Protein AF-A0A7X7LBT4-F1 (afdb_monomer_lite)

Secondary structure (DSSP, 8-state):
-----------------PPPEEEEEEE--EEEEEEEEE-SSS-EEEEEEETTS-EEEEEE-TTS-EEEEEEESS--SEEEEETTEEEEEEEETTEEEEEEE-TTS-EEEEE-TTT---S-----B--B-EETTEEEEEE--SSSS---EEEEEE--

pLDDT: mean 81.54, std 18.18, range [38.56, 98.38]

Radius of gyration: 21.97 Å; chains: 1; bounding box: 51×51×80 Å

Structure (mmCIF, N/CA/C/O backbone):
data_AF-A0A7X7LBT4-F1
#
_entry.id   AF-A0A7X7LBT4-F1
#
loop_
_atom_site.group_PDB
_atom_site.id
_atom_site.type_symbol
_atom_site.label_atom_id
_atom_site.label_alt_id
_atom_site.label_comp_id
_atom_site.label_asym_id
_atom_site.label_entity_id
_atom_site.label_seq_id
_atom_site.pdbx_PDB_ins_code
_atom_site.Cartn_x
_atom_site.Cartn_y
_atom_site.Cartn_z
_atom_site.occupancy
_atom_site.B_iso_or_equiv
_atom_site.auth_seq_id
_atom_site.auth_comp_id
_atom_site.auth_asym_id
_atom_site.auth_atom_id
_atom_site.pdbx_PDB_model_num
ATOM 1 N N . MET A 1 1 ? -32.779 36.623 56.177 1.00 38.75 1 MET A N 1
ATOM 2 C CA . MET A 1 1 ? -32.320 36.828 54.786 1.00 38.75 1 MET A CA 1
ATOM 3 C C . MET A 1 1 ? -31.426 35.661 54.407 1.00 38.75 1 MET A C 1
ATOM 5 O O . MET A 1 1 ? -30.520 35.341 55.161 1.00 38.75 1 MET A O 1
ATOM 9 N N . LYS A 1 2 ? -31.782 34.973 53.318 1.00 39.88 2 LYS A N 1
ATOM 10 C CA . LYS A 1 2 ? -31.124 33.780 52.773 1.00 39.88 2 LYS A CA 1
ATOM 11 C C . LYS A 1 2 ? -29.904 34.205 51.948 1.00 39.88 2 LYS A C 1
ATOM 13 O O . LYS A 1 2 ? -30.085 34.947 50.989 1.00 39.88 2 LYS A O 1
ATOM 18 N N . THR A 1 3 ? -28.719 33.689 52.244 1.00 46.41 3 THR A N 1
ATOM 19 C CA . THR A 1 3 ? -27.626 33.599 51.265 1.00 46.41 3 THR A CA 1
ATOM 20 C C . THR A 1 3 ? -27.511 32.139 50.853 1.00 46.41 3 THR A C 1
ATOM 22 O O . THR A 1 3 ? -27.162 31.265 51.641 1.00 46.41 3 THR A O 1
ATOM 25 N N . LEU A 1 4 ? -27.976 31.880 49.632 1.00 44.41 4 LEU A N 1
ATOM 26 C CA . LEU A 1 4 ? -28.047 30.567 49.016 1.00 44.41 4 LEU A CA 1
ATOM 27 C C . LEU A 1 4 ? -26.642 30.006 48.756 1.00 44.41 4 LEU A C 1
ATOM 29 O O . LEU A 1 4 ? -25.822 30.648 48.108 1.00 44.41 4 LEU A O 1
ATOM 33 N N . ASN A 1 5 ? -26.445 28.757 49.176 1.00 48.88 5 ASN A N 1
ATOM 34 C CA . ASN A 1 5 ? -25.459 27.834 48.627 1.00 48.88 5 ASN A CA 1
ATOM 35 C C . ASN A 1 5 ? -25.789 27.537 47.148 1.00 48.88 5 ASN A C 1
ATOM 37 O O . ASN A 1 5 ? -26.678 26.738 46.860 1.00 48.88 5 ASN A O 1
ATOM 41 N N . LEU A 1 6 ? -25.070 28.166 46.221 1.00 42.50 6 LEU A N 1
ATOM 42 C CA . LEU A 1 6 ? -24.851 27.740 44.831 1.00 42.50 6 LEU A CA 1
ATOM 43 C C . LEU A 1 6 ? -23.360 28.028 44.575 1.00 42.50 6 LEU A C 1
ATOM 45 O O . LEU A 1 6 ? -22.915 29.135 44.841 1.00 42.50 6 LEU A O 1
ATOM 49 N N . PHE A 1 7 ? -22.496 27.108 44.163 1.00 38.56 7 PHE A N 1
ATOM 50 C CA . PHE A 1 7 ? -22.658 26.152 43.082 1.00 38.56 7 PHE A CA 1
ATOM 51 C C . PHE A 1 7 ? -22.091 24.786 43.467 1.00 38.56 7 PHE A C 1
ATOM 53 O O . PHE A 1 7 ? -20.910 24.627 43.772 1.00 38.56 7 PHE A O 1
ATOM 60 N N . ALA A 1 8 ? -22.974 23.794 43.408 1.00 38.62 8 ALA A N 1
ATOM 61 C CA . ALA A 1 8 ? -22.611 22.403 43.258 1.00 38.62 8 ALA A CA 1
ATOM 62 C C . ALA A 1 8 ? -21.720 22.228 42.021 1.00 38.62 8 ALA A C 1
ATOM 64 O O . ALA A 1 8 ? -21.976 22.838 40.986 1.00 38.62 8 ALA A O 1
ATOM 65 N N . ALA A 1 9 ? -20.705 21.376 42.176 1.00 40.25 9 ALA A N 1
ATOM 66 C CA . ALA A 1 9 ? -20.035 20.620 41.130 1.00 40.25 9 ALA A CA 1
ATOM 67 C C . ALA A 1 9 ? -19.918 21.346 39.780 1.00 40.25 9 ALA A C 1
ATOM 69 O O . ALA A 1 9 ? -20.752 21.178 38.889 1.00 40.25 9 ALA A O 1
ATOM 70 N N . ALA A 1 10 ? -18.796 22.042 39.582 1.00 39.56 10 ALA A N 1
ATOM 71 C CA . ALA A 1 10 ? -18.166 22.019 38.271 1.00 39.56 10 ALA A CA 1
ATOM 72 C C . ALA A 1 10 ? -17.890 20.542 37.965 1.00 39.56 10 ALA A C 1
ATOM 74 O O . ALA A 1 10 ? -16.888 19.966 38.388 1.00 39.56 10 ALA A O 1
ATOM 75 N N . LEU A 1 11 ? -18.888 19.906 37.353 1.00 39.91 11 LEU A N 1
ATOM 76 C CA . LEU A 1 11 ? -18.832 18.566 36.829 1.00 39.91 11 LEU A CA 1
ATOM 77 C C . LEU A 1 11 ? -17.589 18.557 35.947 1.00 39.91 11 LEU A C 1
ATOM 79 O O . LEU A 1 11 ? -17.532 19.262 34.939 1.00 39.91 11 LEU A O 1
ATOM 83 N N . LEU A 1 12 ? -16.575 17.819 36.389 1.00 41.94 12 LEU A N 1
ATOM 84 C CA . LEU A 1 12 ? -15.467 17.379 35.565 1.00 41.94 12 LEU A CA 1
ATOM 85 C C . LEU A 1 12 ? -16.070 16.640 34.369 1.00 41.94 12 LEU A C 1
ATOM 87 O O . LEU A 1 12 ? -16.135 15.416 34.344 1.00 41.94 12 LEU A O 1
ATOM 91 N N . VAL A 1 13 ? -16.480 17.377 33.341 1.00 49.22 13 VAL A N 1
ATOM 92 C CA . VAL A 1 13 ? -16.510 16.862 31.980 1.00 49.22 13 VAL A CA 1
ATOM 93 C C . VAL A 1 13 ? -15.060 16.908 31.512 1.00 49.22 13 VAL A C 1
ATOM 95 O O . VAL A 1 13 ? -14.683 17.620 30.587 1.00 49.22 13 VAL A O 1
ATOM 98 N N . ALA A 1 14 ? -14.215 16.128 32.191 1.00 44.75 14 ALA A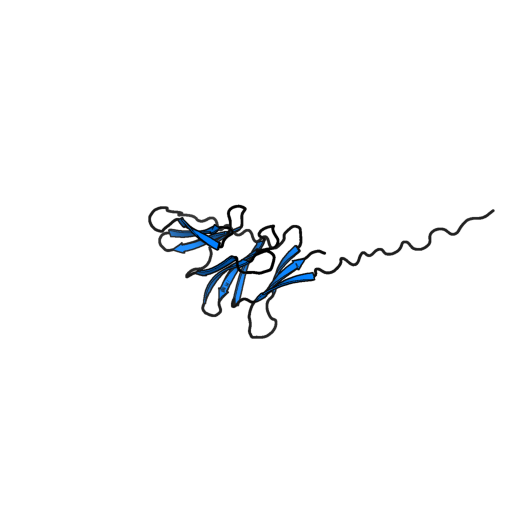 N 1
ATOM 99 C CA . ALA A 1 14 ? -13.115 15.480 31.519 1.00 44.75 14 ALA A CA 1
ATOM 100 C C . ALA A 1 14 ? -13.805 14.541 30.531 1.00 44.75 14 ALA A C 1
ATOM 102 O O . ALA A 1 14 ? -14.128 13.400 30.858 1.00 44.75 14 ALA A O 1
ATOM 103 N N . GLY A 1 15 ? -14.162 15.077 29.361 1.00 42.56 15 GLY A N 1
ATOM 104 C CA . GLY A 1 15 ? -14.584 14.264 28.241 1.00 42.56 15 GLY A CA 1
ATOM 105 C C . GLY A 1 15 ? -13.460 13.269 28.042 1.00 42.56 15 GLY A C 1
ATOM 106 O O . GLY A 1 15 ? -12.364 13.654 27.640 1.00 42.56 15 GLY A O 1
ATOM 107 N N . ALA A 1 16 ? -13.693 12.016 28.429 1.00 47.81 16 ALA A N 1
ATOM 108 C CA . ALA A 1 16 ? -12.811 10.933 28.068 1.00 47.81 16 ALA A CA 1
ATOM 109 C C . ALA A 1 16 ? -12.752 10.997 26.546 1.00 47.81 16 ALA A C 1
ATOM 111 O O . ALA A 1 16 ? -13.746 10.681 25.891 1.00 47.81 16 ALA A O 1
ATOM 112 N N . ALA A 1 17 ? -11.646 11.520 26.003 1.00 55.78 17 ALA A N 1
ATOM 113 C CA . ALA A 1 17 ? -11.386 11.509 24.577 1.00 55.78 17 ALA A CA 1
ATOM 114 C C . ALA A 1 17 ? -11.544 10.052 24.181 1.00 55.78 17 ALA A C 1
ATOM 116 O O . ALA A 1 17 ? -10.776 9.186 24.609 1.00 55.78 17 ALA A O 1
ATOM 117 N N . ALA A 1 18 ? -12.668 9.758 23.542 1.00 63.94 18 ALA A N 1
ATOM 118 C CA . ALA A 1 18 ? -13.108 8.397 23.431 1.00 63.94 18 ALA A CA 1
ATOM 119 C C . ALA A 1 18 ? -12.060 7.717 22.541 1.00 63.94 18 ALA A C 1
ATOM 121 O O . ALA A 1 18 ? -11.839 8.136 21.413 1.00 63.94 18 ALA A O 1
ATOM 122 N N . ALA A 1 19 ? -11.345 6.728 23.089 1.00 76.69 19 ALA A N 1
ATOM 123 C CA . ALA A 1 19 ? -10.176 6.160 22.419 1.00 76.69 19 ALA A CA 1
ATOM 124 C C . ALA A 1 19 ? -10.536 5.688 21.004 1.00 76.69 19 ALA A C 1
ATOM 126 O O . ALA A 1 19 ? -11.607 5.099 20.829 1.00 76.69 19 ALA A O 1
ATOM 127 N N . ALA A 1 20 ? -9.669 5.952 20.024 1.00 87.56 20 ALA A N 1
ATOM 128 C CA . ALA A 1 20 ? -9.902 5.565 18.639 1.00 87.56 20 ALA A CA 1
ATOM 129 C C . ALA A 1 20 ? -10.187 4.057 18.527 1.00 87.56 20 ALA A C 1
ATOM 131 O O . ALA A 1 20 ? -9.531 3.238 19.176 1.00 87.56 20 ALA A O 1
ATOM 132 N N . THR A 1 21 ? -11.174 3.686 17.716 1.00 93.19 21 THR A N 1
ATOM 133 C CA . THR A 1 21 ? -11.593 2.288 17.527 1.00 93.19 21 THR A CA 1
ATOM 134 C C . THR A 1 21 ? -11.063 1.738 16.220 1.00 93.19 21 THR A C 1
ATOM 136 O O . THR A 1 21 ? -11.033 2.450 15.222 1.00 93.19 21 THR A O 1
ATOM 139 N N . VAL A 1 22 ? -10.661 0.466 16.216 1.00 94.69 22 VAL A N 1
ATOM 140 C CA . VAL A 1 22 ? -10.307 -0.234 14.976 1.00 94.69 22 VAL A CA 1
ATOM 141 C C . VAL A 1 22 ? -11.562 -0.368 14.116 1.00 94.69 22 VAL A C 1
ATOM 143 O O . VAL A 1 22 ? -12.560 -0.916 14.576 1.00 94.69 22 VAL A O 1
ATOM 146 N N . GLU A 1 23 ? -11.499 0.133 12.886 1.00 95.31 23 GLU A N 1
ATOM 147 C CA . GLU A 1 23 ? -12.574 0.021 11.894 1.00 95.31 23 GLU A CA 1
ATOM 148 C C . GLU A 1 23 ? -12.369 -1.226 11.027 1.00 95.31 23 GLU A C 1
ATOM 150 O O . GLU A 1 23 ? -13.285 -2.021 10.844 1.00 95.31 23 GLU A O 1
ATOM 155 N N . TRP A 1 24 ? -11.137 -1.433 10.557 1.00 96.94 24 TRP A N 1
ATOM 156 C CA . TRP A 1 24 ? -10.727 -2.634 9.837 1.00 96.94 24 TRP A CA 1
ATOM 157 C C . TRP A 1 24 ? -9.217 -2.856 9.938 1.00 96.94 24 TRP A C 1
ATOM 159 O O . TRP A 1 24 ? -8.443 -1.968 10.314 1.00 96.94 24 TRP A O 1
ATOM 169 N N . SER A 1 25 ? -8.793 -4.068 9.590 1.00 96.12 25 SER A N 1
ATOM 170 C CA . SER A 1 25 ? -7.388 -4.460 9.526 1.00 96.12 25 SER A CA 1
ATOM 171 C C . SER A 1 25 ? -7.131 -5.364 8.329 1.00 96.12 25 SER A C 1
ATOM 173 O O . SER A 1 25 ? -7.925 -6.262 8.062 1.00 96.12 25 SER A O 1
ATOM 175 N N . PHE A 1 26 ? -5.993 -5.171 7.672 1.00 96.38 26 PHE A N 1
ATOM 176 C CA . PHE A 1 26 ? -5.551 -5.948 6.526 1.00 96.38 26 PHE A CA 1
ATOM 177 C C . PHE A 1 26 ? -4.191 -6.598 6.830 1.00 96.38 26 PHE A C 1
ATOM 179 O O . PHE A 1 26 ? -3.206 -5.878 7.047 1.00 96.38 26 PHE A O 1
ATOM 186 N N . PRO A 1 27 ? -4.107 -7.939 6.895 1.00 93.50 27 PRO A N 1
ATOM 187 C CA . PRO A 1 27 ? -2.838 -8.625 7.091 1.00 93.50 27 PRO A CA 1
ATOM 188 C C . PRO A 1 27 ? -1.971 -8.517 5.830 1.00 93.50 27 PRO A C 1
ATOM 190 O O . PRO A 1 27 ? -2.461 -8.661 4.713 1.00 93.50 27 PRO A O 1
ATOM 193 N N . THR A 1 28 ? -0.670 -8.296 6.004 1.00 92.00 28 THR A N 1
ATOM 194 C CA . THR A 1 28 ? 0.297 -8.249 4.897 1.00 92.00 28 THR A CA 1
ATOM 195 C C . THR A 1 28 ? 1.389 -9.300 5.080 1.00 92.00 28 THR A C 1
ATOM 197 O O . THR A 1 28 ? 1.583 -9.828 6.170 1.00 92.00 28 THR A O 1
ATOM 200 N N . ASP A 1 29 ? 2.137 -9.573 4.014 1.00 89.94 29 ASP A N 1
ATOM 201 C CA . ASP A 1 29 ? 3.375 -10.363 4.034 1.00 89.94 29 ASP A CA 1
ATOM 202 C C . ASP A 1 29 ? 4.632 -9.467 4.015 1.00 89.94 29 ASP A C 1
ATOM 204 O O . ASP A 1 29 ? 5.727 -9.913 3.660 1.00 89.94 29 ASP A O 1
ATOM 208 N N . LEU A 1 30 ? 4.473 -8.185 4.363 1.00 91.56 30 LEU A N 1
ATOM 209 C CA . LEU A 1 30 ? 5.565 -7.221 4.399 1.00 91.56 30 LEU A CA 1
ATOM 210 C C . LEU A 1 30 ? 6.422 -7.435 5.648 1.00 91.56 30 LEU A C 1
ATOM 212 O O . LEU A 1 30 ? 5.897 -7.512 6.762 1.00 91.56 30 LEU A O 1
ATOM 216 N N . SER A 1 31 ? 7.741 -7.448 5.460 1.00 89.69 31 SER A N 1
ATOM 217 C CA . SER A 1 31 ? 8.723 -7.388 6.547 1.00 89.69 31 SER A CA 1
ATOM 218 C C . SER A 1 31 ? 8.988 -5.948 6.999 1.00 89.69 31 SER A C 1
ATOM 220 O O . SER A 1 31 ? 9.293 -5.722 8.167 1.00 89.69 31 SER A O 1
ATOM 222 N N . ALA A 1 32 ? 8.824 -4.965 6.106 1.00 90.38 32 ALA A N 1
ATOM 223 C CA . ALA A 1 32 ? 8.796 -3.543 6.448 1.00 90.38 32 ALA A CA 1
ATOM 224 C C . ALA A 1 32 ? 7.830 -2.769 5.536 1.00 90.38 32 ALA A C 1
ATOM 226 O O . ALA A 1 32 ? 7.816 -2.969 4.321 1.00 90.38 32 ALA A O 1
ATOM 227 N N . GLY A 1 33 ? 7.035 -1.870 6.122 1.00 91.25 33 GLY A N 1
ATOM 228 C CA . GLY A 1 33 ? 6.219 -0.885 5.406 1.00 91.25 33 GLY A CA 1
ATOM 229 C C . GLY A 1 33 ? 6.895 0.483 5.455 1.00 91.25 33 GLY A C 1
ATOM 230 O O . GLY A 1 33 ? 7.338 0.897 6.525 1.00 91.25 33 GLY A O 1
ATOM 231 N N . TYR A 1 34 ? 6.991 1.175 4.318 1.00 89.94 34 TYR A N 1
ATOM 232 C CA . TYR A 1 34 ? 7.745 2.434 4.224 1.00 89.94 34 TYR A CA 1
ATOM 233 C C . TYR A 1 34 ? 6.845 3.660 4.099 1.00 89.94 34 TYR A C 1
ATOM 235 O O . TYR A 1 34 ? 7.068 4.661 4.776 1.00 89.94 34 TYR A O 1
ATOM 243 N N . TYR A 1 35 ? 5.813 3.586 3.260 1.00 91.00 35 TYR A N 1
ATOM 244 C CA . TYR A 1 35 ? 4.920 4.715 3.011 1.00 91.00 35 TYR A CA 1
ATOM 245 C C . TYR A 1 35 ? 3.478 4.273 3.058 1.00 91.00 35 TYR A C 1
ATOM 247 O O . TYR A 1 35 ? 3.138 3.193 2.585 1.00 91.00 35 TYR A O 1
ATOM 255 N N . LEU A 1 36 ? 2.648 5.150 3.610 1.00 93.19 36 LEU A N 1
ATOM 256 C CA . LEU A 1 36 ? 1.212 4.987 3.691 1.00 93.19 36 LEU A CA 1
ATOM 257 C C . LEU A 1 36 ? 0.562 6.338 3.409 1.00 93.19 36 LEU A C 1
ATOM 259 O O . LEU A 1 36 ? 0.952 7.364 3.976 1.00 93.19 36 LEU A O 1
ATOM 263 N N . LYS A 1 37 ? -0.444 6.330 2.540 1.00 94.44 37 LYS A N 1
ATOM 264 C CA . LYS A 1 37 ? -1.223 7.508 2.189 1.00 94.44 37 LYS A CA 1
ATOM 265 C C . LYS A 1 37 ? -2.715 7.189 2.175 1.00 94.44 37 LYS A C 1
ATOM 267 O O . LYS A 1 37 ? -3.148 6.267 1.490 1.00 94.44 37 LYS A O 1
ATOM 272 N N . ALA A 1 38 ? -3.487 7.952 2.933 1.00 94.50 38 ALA A N 1
ATOM 273 C CA . ALA A 1 38 ? -4.939 7.919 2.946 1.00 94.50 38 ALA A CA 1
ATOM 274 C C . ALA A 1 38 ? -5.501 8.356 1.586 1.00 94.50 38 ALA A C 1
ATOM 276 O O . ALA A 1 38 ? -4.959 9.247 0.931 1.00 94.50 38 ALA A O 1
ATOM 277 N N . ASP A 1 39 ? -6.616 7.754 1.178 1.00 93.31 39 ASP A N 1
ATOM 278 C CA . ASP A 1 39 ? -7.328 8.105 -0.059 1.00 93.31 39 ASP A CA 1
ATOM 279 C C . ASP A 1 39 ? -8.384 9.215 0.138 1.00 93.31 39 ASP A C 1
ATOM 281 O O . ASP A 1 39 ? -9.059 9.632 -0.808 1.00 93.31 39 ASP A O 1
ATOM 285 N N . GLY A 1 40 ? -8.558 9.674 1.385 1.00 91.75 40 GLY A N 1
ATOM 286 C CA . GLY A 1 40 ? -9.557 10.663 1.803 1.00 91.75 40 GLY A CA 1
ATOM 287 C C . GLY A 1 40 ? -11.002 10.143 1.875 1.00 91.75 40 GLY A C 1
ATOM 288 O O . GLY A 1 40 ? -11.910 10.898 2.230 1.00 91.75 40 GLY A O 1
ATOM 289 N N . LYS A 1 41 ? -11.239 8.870 1.549 1.00 92.06 41 LYS A N 1
ATOM 290 C CA . LYS A 1 41 ? -12.544 8.186 1.511 1.00 92.06 41 LYS A CA 1
ATOM 291 C C . LYS A 1 41 ? -12.641 7.018 2.500 1.00 92.06 41 LYS A C 1
ATOM 293 O O . LYS A 1 41 ? -13.703 6.397 2.583 1.00 92.06 41 LYS A O 1
ATOM 298 N N . GLY A 1 42 ? -11.588 6.780 3.280 1.00 92.75 42 GLY A N 1
ATOM 299 C CA . GLY A 1 42 ? -11.496 5.743 4.310 1.00 92.75 42 GLY A CA 1
ATOM 300 C C . GLY A 1 42 ? -10.609 4.560 3.919 1.00 92.75 42 GLY A C 1
ATOM 301 O O . GLY A 1 42 ? -10.421 3.667 4.742 1.00 92.75 42 GLY A O 1
ATOM 302 N N . GLY A 1 43 ? -10.068 4.551 2.699 1.00 95.81 43 GLY A N 1
ATOM 303 C CA . GLY A 1 43 ? -9.051 3.615 2.233 1.00 95.81 43 GLY A CA 1
ATOM 304 C C . GLY A 1 43 ? -7.641 4.201 2.306 1.00 95.81 43 GLY A C 1
ATOM 305 O O . GLY A 1 43 ? -7.432 5.367 2.664 1.00 95.81 43 GLY A O 1
ATOM 306 N N . CYS A 1 44 ? -6.644 3.396 1.955 1.00 96.69 44 CYS A N 1
ATOM 307 C CA . CYS A 1 44 ? -5.257 3.845 1.894 1.00 96.69 44 CYS A CA 1
ATOM 308 C C . CYS A 1 44 ? -4.451 3.067 0.858 1.00 96.69 44 CYS A C 1
ATOM 310 O O . CYS A 1 44 ? -4.725 1.901 0.585 1.00 96.69 44 CYS A O 1
ATOM 312 N N . ALA A 1 45 ? -3.425 3.708 0.310 1.00 97.19 45 ALA A N 1
ATOM 313 C CA . ALA A 1 45 ? -2.388 3.038 -0.452 1.00 97.19 45 ALA A CA 1
ATOM 314 C C . ALA A 1 45 ? -1.081 3.034 0.333 1.00 97.19 45 ALA A C 1
ATOM 316 O O . ALA A 1 45 ? -0.764 3.984 1.053 1.00 97.19 45 ALA A O 1
ATOM 317 N N . PHE A 1 46 ? -0.306 1.972 0.182 1.00 95.94 46 PHE A N 1
ATOM 318 C CA . PHE A 1 46 ? 0.982 1.829 0.829 1.00 95.94 46 PHE A CA 1
ATOM 319 C C . PHE A 1 46 ? 1.933 0.952 0.022 1.00 95.94 46 PHE A C 1
ATOM 321 O O . PHE A 1 46 ? 1.524 0.226 -0.882 1.00 95.94 46 PHE A O 1
ATOM 328 N N . TRP A 1 47 ? 3.216 1.002 0.369 1.00 95.56 47 TRP A N 1
ATOM 329 C CA . TRP A 1 47 ? 4.191 0.055 -0.154 1.00 95.56 47 TRP A CA 1
ATOM 330 C C . TRP A 1 47 ? 5.202 -0.370 0.905 1.00 95.56 47 TRP A C 1
ATOM 332 O O . TRP A 1 47 ? 5.429 0.313 1.913 1.00 95.56 47 TRP A O 1
ATOM 342 N N . GLY A 1 48 ? 5.804 -1.526 0.662 1.00 94.38 48 GLY A N 1
ATOM 343 C CA . GLY A 1 48 ? 6.788 -2.125 1.545 1.00 94.38 48 GLY A CA 1
ATOM 344 C C . GLY A 1 48 ? 7.682 -3.128 0.836 1.00 94.38 48 GLY A C 1
ATOM 345 O O . GLY A 1 48 ? 7.580 -3.340 -0.374 1.00 94.38 48 GLY A O 1
ATOM 346 N N . VAL A 1 49 ? 8.546 -3.754 1.623 1.00 93.88 49 VAL A N 1
ATOM 347 C CA . VAL A 1 49 ? 9.382 -4.879 1.209 1.00 93.88 49 VAL A CA 1
ATOM 348 C C . VAL A 1 49 ? 8.869 -6.157 1.864 1.00 93.88 49 VAL A C 1
ATOM 350 O O . VAL A 1 49 ? 8.467 -6.166 3.030 1.00 93.88 49 VAL A O 1
ATOM 353 N N . LYS A 1 50 ? 8.847 -7.233 1.089 1.00 91.62 50 LYS A N 1
ATOM 354 C CA . LYS A 1 50 ? 8.513 -8.586 1.528 1.00 91.62 50 LYS A CA 1
ATOM 355 C C . LYS A 1 50 ? 9.735 -9.260 2.139 1.00 91.62 50 LYS A C 1
ATOM 357 O O . LYS A 1 50 ? 10.874 -8.882 1.876 1.00 91.62 50 LYS A O 1
ATOM 362 N N . THR A 1 51 ? 9.520 -10.341 2.883 1.00 84.81 51 THR A N 1
ATOM 363 C CA . THR A 1 51 ? 10.614 -11.132 3.479 1.00 84.81 51 THR A CA 1
ATOM 364 C C . THR A 1 51 ? 11.621 -11.655 2.446 1.00 84.81 51 THR A C 1
ATOM 366 O O . THR A 1 51 ? 12.795 -11.808 2.762 1.00 84.81 51 THR A O 1
ATOM 369 N N . ASN A 1 52 ? 11.193 -11.891 1.201 1.00 87.81 52 ASN A N 1
ATOM 370 C CA . ASN A 1 52 ? 12.063 -12.335 0.106 1.00 87.81 52 ASN A CA 1
ATOM 371 C C . ASN A 1 52 ? 12.779 -11.185 -0.637 1.00 87.81 52 ASN A C 1
ATOM 373 O O . ASN A 1 52 ? 13.354 -11.420 -1.695 1.00 87.81 52 ASN A O 1
ATOM 377 N N . GLY A 1 53 ? 12.700 -9.948 -0.136 1.00 88.62 53 GLY A N 1
ATOM 378 C CA . GLY A 1 53 ? 13.339 -8.771 -0.731 1.00 88.62 53 GLY A CA 1
ATOM 379 C C . GLY A 1 53 ? 12.581 -8.132 -1.899 1.00 88.62 53 GLY A C 1
ATOM 380 O O . GLY A 1 53 ? 12.986 -7.068 -2.356 1.00 88.62 53 GLY A O 1
ATOM 381 N N . SER A 1 54 ? 11.479 -8.728 -2.370 1.00 93.06 54 SER A N 1
ATOM 382 C CA . SER A 1 54 ? 10.631 -8.089 -3.387 1.00 93.06 54 SER A CA 1
ATOM 383 C C . SER A 1 54 ? 9.824 -6.930 -2.800 1.00 93.06 54 SER A C 1
ATOM 385 O O . SER A 1 54 ? 9.506 -6.917 -1.610 1.00 93.06 54 SER A O 1
ATOM 387 N N . TYR A 1 55 ? 9.482 -5.953 -3.634 1.00 95.31 55 TYR A N 1
ATOM 388 C CA . TYR A 1 55 ? 8.717 -4.778 -3.225 1.00 95.31 55 TYR A CA 1
ATOM 389 C C . TYR A 1 55 ? 7.255 -4.962 -3.603 1.00 95.31 55 TYR A C 1
ATOM 391 O O . TYR A 1 55 ? 6.951 -5.576 -4.623 1.00 95.31 55 TYR A O 1
ATOM 399 N N . ARG A 1 56 ? 6.336 -4.439 -2.796 1.00 95.94 56 ARG A N 1
ATOM 400 C CA . ARG A 1 56 ? 4.896 -4.592 -3.024 1.00 95.94 56 ARG A CA 1
ATOM 401 C C . ARG A 1 56 ? 4.184 -3.269 -2.812 1.00 95.94 56 ARG A C 1
ATOM 403 O O . ARG A 1 56 ? 4.459 -2.581 -1.831 1.00 95.94 56 ARG A O 1
ATOM 410 N N . VAL A 1 57 ? 3.277 -2.938 -3.722 1.00 96.94 57 VAL A N 1
ATOM 411 C CA . VAL A 1 57 ? 2.398 -1.767 -3.679 1.00 96.94 57 VAL A CA 1
ATOM 412 C C . VAL A 1 57 ? 0.968 -2.257 -3.509 1.00 96.94 57 VAL A C 1
ATOM 414 O O . VAL A 1 57 ? 0.530 -3.118 -4.264 1.00 96.94 57 VAL A O 1
ATOM 417 N N . ILE A 1 58 ? 0.247 -1.716 -2.530 1.00 97.88 58 ILE A N 1
ATOM 418 C CA . ILE A 1 58 ? -1.127 -2.112 -2.212 1.00 97.88 58 ILE A CA 1
ATOM 419 C C . ILE A 1 58 ? -1.995 -0.861 -2.099 1.00 97.88 58 ILE A C 1
ATOM 421 O O . ILE A 1 58 ? -1.571 0.143 -1.528 1.00 97.88 58 ILE A O 1
ATOM 425 N N . TRP A 1 59 ? -3.222 -0.928 -2.605 1.00 98.12 59 TRP A N 1
ATOM 426 C CA . TRP A 1 59 ? -4.283 0.042 -2.364 1.00 98.12 59 TRP A CA 1
ATOM 427 C C . TRP A 1 59 ? -5.518 -0.688 -1.849 1.00 98.12 59 TRP A C 1
ATOM 429 O O . TRP A 1 59 ? -6.025 -1.602 -2.496 1.00 98.12 59 TRP A O 1
ATOM 439 N N . LEU A 1 60 ? -5.982 -0.274 -0.676 1.00 98.19 60 LEU A N 1
ATOM 440 C CA . LEU A 1 60 ? -7.181 -0.764 -0.020 1.00 98.19 60 LEU A CA 1
ATOM 441 C C . LEU A 1 60 ? -8.303 0.270 -0.086 1.00 98.19 60 LEU A C 1
ATOM 443 O O . LEU A 1 60 ? -8.061 1.477 0.022 1.00 98.19 60 LEU A O 1
ATOM 447 N N . ASP A 1 61 ? -9.530 -0.217 -0.210 1.00 97.19 61 ASP A N 1
ATOM 448 C CA . ASP A 1 61 ? -10.742 0.583 -0.141 1.00 97.19 61 ASP A CA 1
ATOM 449 C C . ASP A 1 61 ? -11.127 0.925 1.313 1.00 97.19 61 ASP A C 1
ATOM 451 O O . ASP A 1 61 ? -10.435 0.603 2.281 1.00 97.19 61 ASP A O 1
ATOM 455 N N . ARG A 1 62 ? -12.282 1.575 1.481 1.00 96.12 62 ARG A N 1
ATOM 456 C CA . ARG A 1 62 ? -12.801 1.988 2.794 1.00 96.12 62 ARG A CA 1
ATOM 457 C C . ARG A 1 62 ? -13.155 0.848 3.752 1.00 96.12 62 ARG A C 1
ATOM 459 O O . ARG A 1 62 ? -13.409 1.123 4.920 1.00 96.12 62 ARG A O 1
ATOM 466 N N . LYS A 1 63 ? -13.243 -0.388 3.270 1.00 97.12 63 LYS A N 1
ATOM 467 C CA . LYS A 1 63 ? -13.508 -1.589 4.067 1.00 97.12 63 LYS A CA 1
ATOM 468 C C . LYS A 1 63 ? -12.235 -2.399 4.328 1.00 97.12 63 LYS A C 1
ATOM 470 O O . LYS A 1 63 ? -12.307 -3.423 5.003 1.00 97.12 63 LYS A O 1
ATOM 475 N N . GLY A 1 64 ? -11.092 -1.966 3.795 1.00 97.06 64 GLY A N 1
ATOM 476 C CA . GLY A 1 64 ? -9.862 -2.751 3.795 1.00 97.06 64 GLY A CA 1
ATOM 477 C C . GLY A 1 64 ? -9.832 -3.833 2.708 1.00 97.06 64 GLY A C 1
ATOM 478 O O . GLY A 1 64 ? -9.002 -4.737 2.794 1.00 97.06 64 GLY A O 1
ATOM 479 N N . GLU A 1 65 ? -10.721 -3.773 1.710 1.00 97.88 65 GLU A N 1
ATOM 480 C CA . GLU A 1 65 ? -10.715 -4.669 0.548 1.00 97.88 65 GLU A CA 1
ATOM 481 C C . GLU A 1 65 ? -9.683 -4.183 -0.480 1.00 97.88 65 GLU A C 1
ATOM 483 O O . GLU A 1 65 ? -9.469 -2.984 -0.653 1.00 97.88 65 GLU A O 1
ATOM 488 N N . VAL A 1 66 ? -9.020 -5.112 -1.169 1.00 98.25 66 VAL A N 1
ATOM 489 C CA . VAL A 1 66 ? -7.960 -4.785 -2.133 1.00 98.25 66 VAL A CA 1
ATOM 490 C C . VAL A 1 66 ? -8.558 -4.184 -3.405 1.00 98.25 66 VAL A C 1
ATOM 492 O O . VAL A 1 66 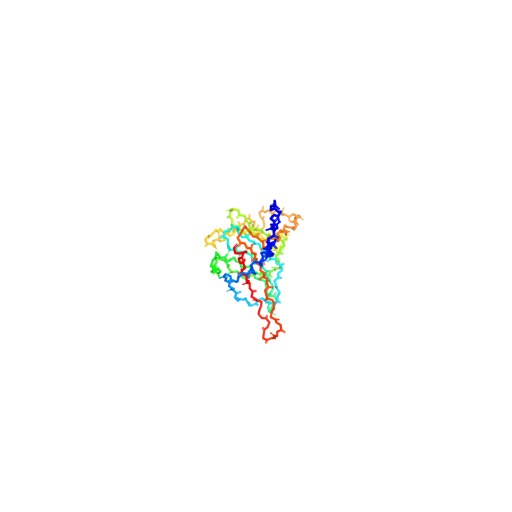? -9.349 -4.829 -4.086 1.00 98.25 66 VAL A O 1
ATOM 495 N N . ILE A 1 67 ? -8.128 -2.969 -3.745 1.00 98.12 67 ILE A N 1
ATOM 496 C CA . ILE A 1 67 ? -8.337 -2.340 -5.058 1.00 98.12 67 ILE A CA 1
ATOM 497 C C . ILE A 1 67 ? -7.177 -2.697 -5.987 1.00 98.12 67 ILE A C 1
ATOM 499 O O . ILE A 1 67 ? -7.378 -2.999 -7.158 1.00 98.12 67 ILE A O 1
ATOM 503 N N . TYR A 1 68 ? -5.954 -2.638 -5.460 1.00 98.38 68 TYR A N 1
ATOM 504 C CA . TYR A 1 68 ? -4.734 -2.878 -6.216 1.00 98.38 68 TYR A CA 1
ATOM 505 C C . TYR A 1 68 ? -3.689 -3.555 -5.342 1.00 98.38 68 TYR A C 1
ATOM 507 O O . TYR A 1 68 ? -3.540 -3.208 -4.171 1.00 98.38 68 TYR A O 1
ATOM 515 N N . ASP A 1 69 ? -2.963 -4.505 -5.914 1.00 97.56 69 ASP A N 1
ATOM 516 C CA . ASP A 1 69 ? -1.936 -5.264 -5.220 1.00 97.56 69 ASP A CA 1
ATOM 517 C C . ASP A 1 69 ? -0.941 -5.810 -6.233 1.00 97.56 69 ASP A C 1
ATOM 519 O O . ASP A 1 69 ? -1.274 -6.688 -7.029 1.00 97.56 69 ASP A O 1
ATOM 523 N N . GLN A 1 70 ? 0.272 -5.268 -6.210 1.00 96.75 70 GLN A N 1
ATOM 524 C CA . GLN A 1 70 ? 1.284 -5.629 -7.181 1.00 96.75 70 GLN A CA 1
ATOM 525 C C . GLN A 1 70 ? 2.657 -5.781 -6.551 1.00 96.75 70 GLN A C 1
ATOM 527 O O . GLN A 1 70 ? 3.094 -4.956 -5.745 1.00 96.75 70 GLN A O 1
ATOM 532 N N . THR A 1 71 ? 3.364 -6.832 -6.967 1.00 95.62 71 THR A N 1
ATOM 533 C CA . THR A 1 71 ? 4.787 -7.008 -6.664 1.00 95.62 71 THR A CA 1
ATOM 534 C C . THR A 1 71 ? 5.615 -6.367 -7.770 1.00 95.62 71 THR A C 1
ATOM 536 O O . THR A 1 71 ? 5.393 -6.627 -8.949 1.00 95.62 71 THR A O 1
ATOM 539 N N . VAL A 1 72 ? 6.582 -5.536 -7.394 1.00 91.94 72 VAL A N 1
ATOM 540 C CA . VAL A 1 72 ? 7.429 -4.780 -8.319 1.00 91.94 72 VAL A CA 1
ATOM 541 C C . VAL A 1 72 ? 8.908 -5.119 -8.102 1.00 91.94 72 VAL A C 1
ATOM 543 O O . VAL A 1 72 ? 9.317 -5.459 -6.986 1.00 91.94 72 VAL A O 1
ATOM 546 N N . PRO A 1 73 ? 9.734 -5.054 -9.162 1.00 87.69 73 PRO A N 1
ATOM 547 C CA . PRO A 1 73 ? 11.104 -5.565 -9.121 1.00 87.69 73 PRO A CA 1
ATOM 548 C C . PRO A 1 73 ? 12.096 -4.635 -8.411 1.00 87.69 73 PRO A C 1
ATOM 550 O O . PRO A 1 73 ? 13.235 -5.033 -8.183 1.00 87.69 73 PRO A O 1
ATOM 553 N N . GLN A 1 74 ? 11.706 -3.395 -8.109 1.00 90.69 74 GLN A N 1
ATOM 554 C CA . GLN A 1 74 ? 12.593 -2.342 -7.610 1.00 90.69 74 GLN A CA 1
ATOM 555 C C . GLN A 1 74 ? 11.897 -1.493 -6.531 1.00 90.69 74 GLN A C 1
ATOM 557 O O . GLN A 1 74 ? 10.663 -1.448 -6.505 1.00 90.69 74 GLN A O 1
ATOM 562 N N . PRO A 1 75 ? 12.654 -0.804 -5.653 1.00 90.25 75 PRO A N 1
ATOM 563 C CA . PRO A 1 75 ? 12.081 0.095 -4.658 1.00 90.25 75 PRO A CA 1
ATOM 564 C C . PRO A 1 75 ? 11.253 1.213 -5.294 1.00 90.25 75 PRO A C 1
ATOM 566 O O . PRO A 1 75 ? 11.534 1.669 -6.403 1.00 90.25 75 PRO A O 1
ATOM 569 N N . ILE A 1 76 ? 10.271 1.710 -4.546 1.00 90.38 76 ILE A N 1
ATOM 570 C CA . ILE A 1 76 ? 9.434 2.823 -4.985 1.00 90.38 76 ILE A CA 1
ATOM 571 C C . ILE A 1 76 ? 10.090 4.159 -4.624 1.00 90.38 76 ILE A C 1
ATOM 573 O O . ILE A 1 76 ? 10.436 4.392 -3.466 1.00 90.38 76 ILE A O 1
ATOM 577 N N . PHE A 1 77 ? 10.216 5.057 -5.604 1.00 85.38 77 PHE A N 1
ATOM 578 C CA . PHE A 1 77 ? 10.797 6.401 -5.441 1.00 85.38 77 PHE A CA 1
ATOM 579 C C . PHE A 1 77 ? 9.795 7.541 -5.636 1.00 85.38 77 PHE A C 1
ATOM 581 O O . PHE A 1 77 ? 10.074 8.686 -5.290 1.00 85.38 77 PHE A O 1
ATOM 588 N N . GLY A 1 78 ? 8.608 7.246 -6.147 1.00 86.12 78 GLY A N 1
ATOM 589 C CA . GLY A 1 78 ? 7.483 8.169 -6.160 1.00 86.12 78 GLY A CA 1
ATOM 590 C C . GLY A 1 78 ? 6.259 7.459 -5.649 1.00 86.12 78 GLY A C 1
ATOM 591 O O . GLY A 1 78 ? 5.982 6.347 -6.086 1.00 86.12 78 GLY A O 1
ATOM 592 N N . PHE A 1 79 ? 5.543 8.081 -4.720 1.00 89.69 79 PHE A N 1
ATOM 593 C CA . PHE A 1 79 ? 4.332 7.494 -4.177 1.00 89.69 79 PHE A CA 1
ATOM 594 C C . PHE A 1 79 ? 3.336 8.581 -3.796 1.00 89.69 79 PHE A C 1
ATOM 596 O O . PHE A 1 79 ? 3.530 9.325 -2.831 1.00 89.69 79 PHE A O 1
ATOM 603 N N . THR A 1 80 ? 2.251 8.680 -4.554 1.00 89.69 80 THR A N 1
ATOM 604 C CA . THR A 1 80 ? 1.171 9.614 -4.252 1.00 89.69 80 THR A CA 1
ATOM 605 C C . THR A 1 80 ? -0.179 9.037 -4.632 1.00 89.69 80 THR A C 1
ATOM 607 O O . THR A 1 80 ? -0.312 8.258 -5.567 1.00 89.69 80 THR A O 1
ATOM 610 N N . LEU A 1 81 ? -1.198 9.457 -3.902 1.00 91.06 81 LEU A N 1
ATOM 611 C CA . LEU A 1 81 ? -2.579 9.064 -4.085 1.00 91.06 81 LEU A CA 1
ATOM 612 C C . LEU A 1 81 ? -3.384 10.349 -4.187 1.00 91.06 81 LEU A C 1
ATOM 614 O O . LEU A 1 81 ? -3.386 11.161 -3.260 1.00 91.06 81 LEU A O 1
ATOM 618 N N . GLY A 1 82 ? -3.993 10.559 -5.348 1.00 87.12 82 GLY A N 1
ATOM 619 C CA . GLY A 1 82 ? -4.758 11.759 -5.658 1.00 87.12 82 GLY A CA 1
ATOM 620 C C . GLY A 1 82 ? -6.139 11.428 -6.204 1.00 87.12 82 GLY A C 1
ATOM 621 O O . GLY A 1 82 ? -6.565 10.277 -6.256 1.00 87.12 82 GLY A O 1
ATOM 622 N N . THR A 1 83 ? -6.846 12.452 -6.677 1.00 86.62 83 THR A N 1
ATOM 623 C CA . THR A 1 83 ? -8.214 12.312 -7.207 1.00 86.62 83 THR A CA 1
ATOM 624 C C . THR A 1 83 ? -8.311 11.389 -8.423 1.00 86.62 83 THR A C 1
ATOM 626 O O . THR A 1 83 ? -9.360 10.786 -8.642 1.00 86.62 83 THR A O 1
ATOM 629 N N . ARG A 1 84 ? -7.228 11.274 -9.203 1.00 86.25 84 ARG A N 1
ATOM 630 C CA . ARG A 1 84 ? -7.138 10.412 -10.392 1.00 86.25 84 ARG A CA 1
ATOM 631 C C . ARG A 1 84 ? -6.765 8.962 -10.077 1.00 86.25 84 ARG A C 1
ATOM 633 O O . ARG A 1 84 ? -6.936 8.124 -10.952 1.00 86.25 84 ARG A O 1
ATOM 640 N N . GLY A 1 85 ? -6.288 8.678 -8.866 1.00 92.81 85 GLY A N 1
ATOM 641 C CA . GLY A 1 85 ? -5.813 7.357 -8.469 1.00 92.81 85 GLY A CA 1
ATOM 642 C C . GLY A 1 85 ? -4.409 7.375 -7.872 1.00 92.81 85 GLY A C 1
ATOM 643 O O . GLY A 1 85 ? -3.889 8.433 -7.493 1.00 92.81 85 GLY A O 1
ATOM 644 N N . LEU A 1 86 ? -3.829 6.185 -7.753 1.00 94.19 86 LEU A N 1
ATOM 645 C CA . LEU A 1 86 ? -2.498 5.951 -7.206 1.00 94.19 86 LEU A CA 1
ATOM 646 C C . LEU A 1 86 ? -1.457 6.141 -8.308 1.00 94.19 86 LEU A C 1
ATOM 648 O O . LEU A 1 86 ? -1.526 5.484 -9.336 1.00 94.19 86 LEU A O 1
ATOM 652 N N . LEU A 1 87 ? -0.472 7.000 -8.087 1.00 91.94 87 LEU A N 1
ATOM 653 C CA . LEU A 1 87 ? 0.710 7.107 -8.931 1.00 91.94 87 LEU A CA 1
ATOM 654 C C . LEU A 1 87 ? 1.915 6.628 -8.132 1.00 91.94 87 LEU A C 1
ATOM 656 O O . LEU A 1 87 ? 2.217 7.178 -7.067 1.00 91.94 87 LEU A O 1
ATOM 660 N N . TYR A 1 88 ? 2.627 5.645 -8.670 1.00 91.19 88 TYR A N 1
ATOM 661 C CA . TYR A 1 88 ? 3.910 5.234 -8.123 1.00 91.19 88 TYR A CA 1
ATOM 662 C C . TYR A 1 88 ? 4.966 5.071 -9.212 1.00 91.19 88 TYR A C 1
ATOM 664 O O . TYR A 1 88 ? 4.647 4.873 -10.385 1.00 91.19 88 TYR A O 1
ATOM 672 N N . SER A 1 89 ? 6.235 5.177 -8.830 1.00 88.94 89 SER A N 1
ATOM 673 C CA . SER A 1 89 ? 7.360 5.001 -9.747 1.00 88.94 89 SER A CA 1
ATOM 674 C C . SER A 1 89 ? 8.492 4.202 -9.122 1.00 88.94 89 SER A C 1
ATOM 676 O O . SER A 1 89 ? 8.696 4.234 -7.907 1.00 88.94 89 SER A O 1
ATOM 678 N N . TYR A 1 90 ? 9.234 3.494 -9.967 1.00 87.81 90 TYR A N 1
ATOM 679 C CA . TYR A 1 90 ? 10.389 2.693 -9.579 1.00 87.81 90 TYR A CA 1
ATOM 680 C C . TYR A 1 90 ? 11.483 2.742 -10.662 1.00 87.81 90 TYR A C 1
ATOM 682 O O . TYR A 1 90 ? 11.188 3.025 -11.830 1.00 87.81 90 TYR A O 1
ATOM 690 N N . PRO A 1 91 ? 12.758 2.504 -10.301 1.00 85.31 91 PRO A N 1
ATOM 691 C CA . PRO A 1 91 ? 13.871 2.451 -11.248 1.00 85.31 91 PRO A CA 1
ATOM 692 C C . PRO A 1 91 ? 13.663 1.446 -12.380 1.00 85.31 91 PRO A C 1
ATOM 694 O O . PRO A 1 91 ? 13.325 0.290 -12.138 1.00 85.31 91 PRO A O 1
ATOM 697 N N . SER A 1 92 ? 13.934 1.873 -13.612 1.00 80.12 92 SER A N 1
ATOM 698 C CA . SER A 1 92 ? 13.953 1.010 -14.796 1.00 80.12 92 SER A CA 1
ATOM 699 C C . SER A 1 92 ? 14.989 1.556 -15.779 1.00 80.12 92 SER A C 1
ATOM 701 O O . SER A 1 92 ? 14.692 2.424 -16.606 1.00 80.12 92 SER A O 1
ATOM 703 N N . ALA A 1 93 ? 16.246 1.126 -15.605 1.00 72.94 93 ALA A N 1
ATOM 704 C CA . ALA A 1 93 ? 17.406 1.691 -16.294 1.00 72.94 93 ALA A CA 1
ATOM 705 C C . ALA A 1 93 ? 17.214 1.713 -17.827 1.00 72.94 93 ALA A C 1
ATOM 707 O O . ALA A 1 93 ? 16.775 0.709 -18.389 1.00 72.94 93 ALA A O 1
ATOM 708 N N . PRO A 1 94 ? 17.544 2.827 -18.516 1.00 74.00 94 PRO A N 1
ATOM 709 C CA . PRO A 1 94 ? 18.254 4.021 -18.028 1.00 74.00 94 PRO A CA 1
ATOM 710 C C . PRO A 1 94 ? 17.350 5.107 -17.402 1.00 74.00 94 PRO A C 1
ATOM 712 O O . PRO A 1 94 ? 17.799 6.228 -17.180 1.00 74.00 94 PRO A O 1
ATOM 715 N N . THR A 1 95 ? 16.078 4.803 -17.143 1.00 77.19 95 THR A N 1
ATOM 716 C CA . THR A 1 95 ? 15.038 5.765 -16.738 1.00 77.19 95 THR A CA 1
ATOM 717 C C . THR A 1 95 ? 14.285 5.315 -15.471 1.00 77.19 95 THR A C 1
ATOM 719 O O . THR A 1 95 ? 14.791 4.539 -14.656 1.00 77.19 95 THR A O 1
ATOM 722 N N . TYR A 1 96 ? 13.058 5.809 -15.304 1.00 78.00 96 TYR A N 1
ATOM 723 C CA . TYR A 1 96 ? 12.098 5.385 -14.295 1.00 78.00 96 TYR A CA 1
ATOM 724 C C . TYR A 1 96 ? 10.816 4.942 -14.992 1.00 78.00 96 TYR A C 1
ATOM 726 O O . TYR A 1 96 ? 10.377 5.582 -15.948 1.00 78.00 96 TYR A O 1
ATOM 734 N N . THR A 1 97 ? 10.187 3.891 -14.479 1.00 82.25 97 THR A N 1
ATOM 735 C CA . THR A 1 97 ? 8.812 3.547 -14.846 1.00 82.25 97 THR A CA 1
ATOM 736 C C . THR A 1 97 ? 7.871 4.236 -13.869 1.00 82.25 97 THR A C 1
ATOM 738 O O . THR A 1 97 ? 8.110 4.213 -12.661 1.00 82.25 97 THR A O 1
ATOM 741 N N . ALA A 1 98 ? 6.799 4.841 -14.379 1.00 86.38 98 ALA A N 1
ATOM 742 C CA . ALA A 1 98 ? 5.712 5.379 -13.567 1.00 86.38 98 ALA A CA 1
ATOM 743 C C . ALA A 1 98 ? 4.392 4.722 -13.971 1.00 86.38 98 ALA A C 1
ATOM 745 O O . ALA A 1 98 ? 4.076 4.633 -15.159 1.00 86.38 98 ALA A O 1
ATOM 746 N N . VAL A 1 99 ? 3.626 4.287 -12.978 1.00 90.50 99 VAL A N 1
ATOM 747 C CA . VAL A 1 99 ? 2.355 3.586 -13.149 1.00 90.50 99 VAL A CA 1
ATOM 748 C C . VAL A 1 99 ? 1.268 4.397 -12.462 1.00 90.50 99 VAL A C 1
ATOM 750 O O . VAL A 1 99 ? 1.365 4.688 -11.268 1.00 90.50 99 VAL A O 1
ATOM 753 N N . LEU A 1 100 ? 0.242 4.775 -13.224 1.00 92.94 100 LEU A N 1
ATOM 754 C CA . LEU A 1 100 ? -1.004 5.305 -12.690 1.00 92.94 100 LEU A CA 1
ATOM 755 C C . LEU A 1 100 ? -1.993 4.150 -12.570 1.00 92.94 100 LEU A C 1
ATOM 757 O O . LEU A 1 100 ? -2.274 3.477 -13.553 1.00 92.94 100 LEU A O 1
ATOM 761 N N . VAL A 1 101 ? -2.544 3.953 -11.384 1.00 96.44 101 VAL A N 1
ATOM 762 C CA . VAL A 1 101 ? -3.602 2.987 -11.115 1.00 96.44 101 VAL A CA 1
ATOM 763 C C . VAL A 1 101 ? -4.887 3.755 -10.866 1.00 96.44 101 VAL A C 1
ATOM 765 O O . VAL A 1 101 ? -4.936 4.622 -9.987 1.00 96.44 101 VAL A O 1
ATOM 768 N N . ASP A 1 102 ? -5.924 3.462 -11.641 1.00 95.44 102 ASP A N 1
ATOM 769 C CA . ASP A 1 102 ? -7.230 4.083 -11.458 1.00 95.44 102 ASP A CA 1
ATOM 770 C C . ASP A 1 102 ? -7.993 3.493 -10.254 1.00 95.44 102 ASP A C 1
ATOM 772 O O . ASP A 1 102 ? -7.584 2.525 -9.616 1.00 95.44 102 ASP A O 1
ATOM 776 N N . LYS A 1 103 ? -9.148 4.079 -9.930 1.00 94.06 103 LYS A N 1
ATOM 777 C CA . LYS A 1 103 ? -10.000 3.644 -8.807 1.00 94.06 103 LYS A CA 1
ATOM 778 C C . LYS A 1 103 ? -10.579 2.225 -8.937 1.00 94.06 103 LYS A C 1
ATOM 780 O O . LYS A 1 103 ? -11.202 1.762 -7.987 1.00 94.06 103 LYS A O 1
ATOM 785 N N . ASN A 1 104 ? -10.455 1.596 -10.103 1.00 94.69 104 ASN A N 1
ATOM 786 C CA . ASN A 1 104 ? -10.883 0.224 -10.359 1.00 94.69 104 ASN A CA 1
ATOM 787 C C . ASN A 1 104 ? -9.694 -0.753 -10.311 1.00 94.69 104 ASN A C 1
ATOM 789 O O . ASN A 1 104 ? -9.881 -1.933 -10.596 1.00 94.69 104 ASN A O 1
ATOM 793 N N . GLY A 1 105 ? -8.488 -0.272 -9.991 1.00 95.19 105 GLY A N 1
ATOM 794 C CA . GLY A 1 105 ? -7.270 -1.079 -9.977 1.00 95.19 105 GLY A CA 1
ATOM 795 C C . GLY A 1 105 ? -6.613 -1.243 -11.349 1.00 95.19 105 GLY A C 1
ATOM 796 O O . GLY A 1 105 ? -5.681 -2.032 -11.470 1.00 95.19 105 GLY A O 1
ATOM 797 N N . ALA A 1 106 ? -7.067 -0.529 -12.387 1.00 96.00 106 ALA A N 1
ATOM 798 C CA . ALA A 1 106 ? -6.497 -0.653 -13.724 1.00 96.00 106 ALA A CA 1
ATOM 799 C C . ALA A 1 106 ? -5.204 0.164 -13.855 1.00 96.00 106 ALA A C 1
ATOM 801 O O . ALA A 1 106 ? -5.189 1.370 -13.596 1.00 96.00 106 ALA A O 1
ATOM 802 N N . GLU A 1 107 ? -4.127 -0.492 -14.291 1.00 94.44 107 GLU A N 1
ATOM 803 C CA . GLU A 1 107 ? -2.836 0.143 -14.549 1.00 94.44 107 GLU A CA 1
ATOM 804 C C . GLU A 1 107 ? -2.821 0.871 -15.901 1.00 94.44 107 GLU A C 1
ATOM 806 O O . GLU A 1 107 ? -3.260 0.362 -16.931 1.00 94.44 107 GLU A 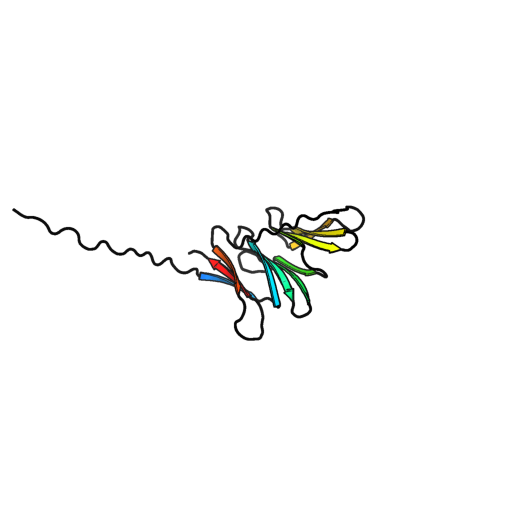O 1
ATOM 811 N N . THR A 1 108 ? -2.249 2.068 -15.909 1.00 90.69 108 THR A N 1
ATOM 812 C CA . THR A 1 108 ? -1.849 2.807 -17.103 1.00 90.69 108 THR A CA 1
ATOM 813 C C . THR A 1 108 ? -0.390 3.225 -16.925 1.00 90.69 108 THR A C 1
ATOM 815 O O . THR A 1 108 ? -0.096 4.048 -16.048 1.00 90.69 108 THR A O 1
ATOM 818 N N . PRO A 1 109 ? 0.543 2.688 -17.729 1.00 82.12 109 PRO A N 1
ATOM 819 C CA . PRO A 1 109 ? 1.908 3.194 -17.768 1.00 82.12 109 PRO A CA 1
ATOM 820 C C . PRO A 1 109 ? 1.888 4.674 -18.163 1.00 82.12 109 PRO A C 1
ATOM 822 O O . PRO A 1 109 ? 1.346 5.039 -19.204 1.00 82.12 109 PRO A O 1
ATOM 825 N N . VAL A 1 110 ? 2.443 5.537 -17.314 1.00 74.62 110 VAL A N 1
ATOM 826 C CA . VAL A 1 110 ? 2.549 6.982 -17.589 1.00 74.62 110 VAL A CA 1
ATOM 827 C C . VAL A 1 110 ? 3.821 7.277 -18.378 1.00 74.62 110 VAL A C 1
ATOM 829 O O . VAL A 1 110 ? 3.824 8.152 -19.236 1.00 74.62 110 VAL A O 1
ATOM 832 N N . PHE A 1 111 ? 4.887 6.524 -18.101 1.00 69.19 111 PHE A N 1
ATOM 833 C CA . PHE A 1 111 ? 6.144 6.578 -18.837 1.00 69.19 111 PHE A CA 1
ATOM 834 C C . PHE A 1 111 ? 6.645 5.158 -19.104 1.00 69.19 111 PHE A C 1
ATOM 836 O O . PHE A 1 111 ? 6.818 4.373 -18.166 1.00 69.19 111 PHE A O 1
ATOM 843 N N . SER A 1 112 ? 6.898 4.859 -20.379 1.00 59.72 112 SER A N 1
ATOM 844 C CA . SER A 1 112 ? 7.558 3.634 -20.833 1.00 59.72 112 SER A CA 1
ATOM 845 C C . SER A 1 112 ? 9.043 3.914 -21.109 1.00 59.72 112 SER A C 1
ATOM 847 O O . SER A 1 112 ? 9.368 4.989 -21.630 1.00 59.72 112 SER A O 1
ATOM 849 N N . PRO A 1 113 ? 9.962 2.982 -20.791 1.00 54.69 113 PRO A N 1
ATOM 850 C CA . PRO A 1 113 ? 11.373 3.133 -21.138 1.00 54.69 113 PRO A CA 1
ATOM 851 C C . PRO A 1 113 ? 11.549 3.387 -22.645 1.00 54.69 113 PRO A C 1
ATOM 853 O O . PRO A 1 113 ? 11.071 2.604 -23.461 1.00 54.69 113 PRO A O 1
ATOM 856 N N . GLY A 1 114 ? 12.227 4.481 -23.010 1.00 56.16 114 GLY A N 1
ATOM 857 C CA . GLY A 1 114 ? 12.566 4.831 -24.400 1.00 56.16 114 GLY A CA 1
ATOM 858 C C . GLY A 1 114 ? 11.835 6.043 -24.994 1.00 56.16 114 GLY A C 1
ATOM 859 O O . GLY A 1 114 ? 12.371 6.650 -25.916 1.00 56.16 114 GLY A O 1
ATOM 860 N N . GLU A 1 115 ? 10.679 6.447 -24.456 1.00 54.22 115 GLU A N 1
ATOM 861 C CA . GLU A 1 115 ? 9.895 7.579 -25.002 1.00 54.22 115 GLU A CA 1
ATOM 862 C C . GLU A 1 115 ? 10.077 8.887 -24.215 1.00 54.22 115 GLU A C 1
ATOM 864 O O . GLU A 1 115 ? 9.990 9.979 -24.778 1.00 54.22 115 GLU A O 1
ATOM 869 N N . HIS A 1 116 ? 10.374 8.796 -22.915 1.00 54.44 116 HIS A N 1
ATOM 870 C CA . HIS A 1 116 ? 10.470 9.952 -22.025 1.00 54.44 116 HIS A CA 1
ATOM 871 C C . HIS A 1 116 ? 11.636 9.805 -21.038 1.00 54.44 116 HIS A C 1
ATOM 873 O O . HIS A 1 116 ? 11.764 8.791 -20.353 1.00 54.44 116 HIS A O 1
ATOM 879 N N . THR A 1 117 ? 12.488 10.829 -20.936 1.00 50.78 117 THR A N 1
ATOM 880 C CA . THR A 1 117 ? 13.591 10.892 -19.967 1.00 50.78 117 THR A CA 1
ATOM 881 C C . THR A 1 117 ? 13.237 11.818 -18.804 1.00 50.78 117 THR A C 1
ATOM 883 O O . THR A 1 117 ? 13.252 13.039 -18.921 1.00 50.78 117 THR A O 1
ATOM 886 N N . LEU A 1 118 ? 12.956 11.233 -17.639 1.00 53.34 118 LEU A N 1
ATOM 887 C CA . LEU A 1 118 ? 12.998 11.939 -16.356 1.00 53.34 118 LEU A CA 1
ATOM 888 C C . LEU A 1 118 ? 14.402 11.756 -15.767 1.00 53.34 118 LEU A C 1
ATOM 890 O O . LEU A 1 118 ? 14.680 10.773 -15.087 1.00 53.34 118 LEU A O 1
ATOM 894 N N . THR A 1 119 ? 15.308 12.688 -16.070 1.00 51.97 119 THR A N 1
ATOM 895 C CA . THR A 1 119 ? 16.695 12.698 -15.557 1.00 51.97 119 THR A CA 1
ATOM 896 C C . THR A 1 119 ? 16.784 13.044 -14.071 1.00 51.97 119 THR A C 1
ATOM 898 O O . THR A 1 119 ? 17.779 12.722 -13.427 1.00 51.97 119 THR A O 1
ATOM 901 N N . ALA A 1 120 ? 15.737 13.646 -13.505 1.00 50.94 120 ALA A N 1
ATOM 902 C CA . ALA A 1 120 ? 15.600 13.887 -12.078 1.00 50.94 120 ALA A CA 1
ATOM 903 C C . ALA A 1 120 ? 14.163 13.579 -11.651 1.00 50.94 120 ALA A C 1
ATOM 905 O O . ALA A 1 120 ? 13.221 14.233 -12.095 1.00 50.94 120 ALA A O 1
ATOM 906 N N . PHE A 1 121 ? 13.993 12.582 -10.786 1.00 56.97 121 PHE A N 1
ATOM 907 C CA . PHE A 1 121 ? 12.740 12.385 -10.073 1.00 56.97 121 PHE A CA 1
ATOM 908 C C . PHE A 1 121 ? 12.864 13.115 -8.735 1.00 56.97 121 PHE A C 1
ATOM 910 O O . PHE A 1 121 ? 13.693 12.746 -7.904 1.00 56.97 121 PHE A O 1
ATOM 917 N N . THR A 1 122 ? 12.076 14.169 -8.513 1.00 53.69 122 THR A N 1
ATOM 918 C CA . THR A 1 122 ? 11.895 14.674 -7.150 1.00 53.69 122 THR A CA 1
ATOM 919 C C . THR A 1 122 ? 11.105 13.616 -6.407 1.00 53.69 122 THR A C 1
ATOM 921 O O . THR A 1 122 ? 9.978 13.313 -6.784 1.00 53.69 122 THR A O 1
ATOM 924 N N . THR A 1 123 ? 11.703 13.022 -5.384 1.00 56.66 123 THR A N 1
ATOM 925 C CA . THR A 1 123 ? 11.063 12.013 -4.550 1.00 56.66 123 THR A CA 1
ATOM 926 C C . THR A 1 123 ? 9.799 12.605 -3.930 1.00 56.66 123 THR A C 1
ATOM 928 O O . THR A 1 123 ? 9.864 13.401 -2.994 1.00 56.66 123 THR A O 1
ATOM 931 N N . ILE A 1 124 ? 8.631 12.270 -4.482 1.00 60.34 124 ILE A N 1
ATOM 932 C CA . ILE A 1 124 ? 7.350 12.693 -3.917 1.00 60.34 124 ILE A CA 1
ATOM 933 C C . ILE A 1 124 ? 6.972 11.647 -2.886 1.00 60.34 124 ILE A C 1
ATOM 935 O O . ILE A 1 124 ? 6.378 10.616 -3.203 1.00 60.34 124 ILE A O 1
ATOM 939 N N . PHE A 1 125 ? 7.340 11.936 -1.648 1.00 63.47 125 PHE A N 1
ATOM 940 C CA . PHE A 1 125 ? 6.875 11.205 -0.490 1.00 63.47 125 PHE A CA 1
ATOM 941 C C . PHE A 1 125 ? 6.030 12.137 0.365 1.00 63.47 125 PHE A C 1
ATOM 943 O O . PHE A 1 125 ? 6.543 12.971 1.104 1.00 63.47 125 PHE A O 1
ATOM 950 N N . ALA A 1 126 ? 4.715 11.990 0.254 1.00 65.12 126 ALA A N 1
ATOM 951 C CA . ALA A 1 126 ? 3.763 12.684 1.107 1.00 65.12 126 ALA A CA 1
ATOM 952 C C . ALA A 1 126 ? 2.951 11.642 1.875 1.00 65.12 126 ALA A C 1
ATOM 954 O O . ALA A 1 126 ? 1.792 11.377 1.535 1.00 65.12 126 ALA A O 1
ATOM 955 N N . SER A 1 127 ? 3.585 11.026 2.881 1.00 75.88 127 SER A N 1
ATOM 956 C CA . SER A 1 127 ? 2.858 10.203 3.847 1.00 75.88 127 SER A CA 1
ATOM 957 C C . SER A 1 127 ? 1.776 11.063 4.480 1.00 75.88 127 SER A C 1
ATOM 959 O O . SER A 1 127 ? 2.052 12.072 5.123 1.00 75.88 127 SER A O 1
ATOM 961 N N . GLU A 1 128 ? 0.534 10.661 4.272 1.00 86.00 128 GLU A N 1
ATOM 962 C CA . GLU A 1 128 ? -0.640 11.315 4.829 1.00 86.00 128 GLU A CA 1
ATOM 963 C C . GLU A 1 128 ? -1.464 10.204 5.443 1.00 86.00 128 GLU A C 1
ATOM 965 O O . GLU A 1 128 ? -2.274 9.566 4.787 1.00 86.00 128 GLU A O 1
ATOM 970 N N . VAL A 1 129 ? -1.154 9.883 6.692 1.00 91.12 129 VAL A N 1
ATOM 971 C CA . VAL A 1 129 ? -1.712 8.704 7.364 1.00 91.12 129 VAL A CA 1
ATOM 972 C C . VAL A 1 129 ? -3.068 8.983 8.006 1.00 91.12 129 VAL A C 1
ATOM 974 O O . VAL A 1 129 ? -3.610 8.119 8.681 1.00 91.12 129 VAL A O 1
ATOM 977 N N . MET A 1 130 ? -3.611 10.186 7.831 1.00 92.88 130 MET A N 1
ATOM 978 C CA . MET A 1 130 ? -4.848 10.641 8.455 1.00 92.88 130 MET A CA 1
ATOM 979 C C . MET A 1 130 ? -5.816 11.140 7.391 1.00 92.88 130 MET A C 1
ATOM 981 O O . MET A 1 130 ? -5.407 11.693 6.376 1.00 92.88 130 MET A O 1
ATOM 985 N N . ASP A 1 131 ? -7.104 10.987 7.660 1.00 91.06 131 ASP A N 1
ATOM 986 C CA . ASP A 1 131 ? -8.171 11.692 6.962 1.00 91.06 131 ASP A CA 1
ATOM 987 C C . ASP A 1 131 ? -9.146 12.284 7.992 1.00 91.06 131 ASP A C 1
ATOM 989 O O . ASP A 1 131 ? -8.928 12.221 9.199 1.00 91.06 131 ASP A O 1
ATOM 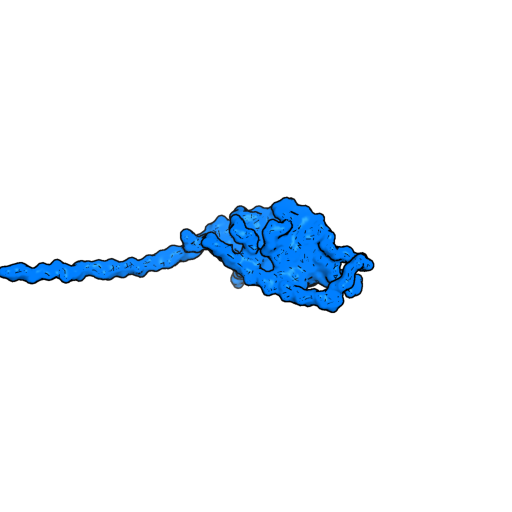993 N N . LYS A 1 132 ? -10.254 12.869 7.532 1.00 90.50 132 LYS A N 1
ATOM 994 C CA . LYS A 1 132 ? -11.231 13.516 8.425 1.00 90.50 132 LYS A CA 1
ATOM 995 C C . LYS A 1 132 ? -11.908 12.567 9.423 1.00 90.50 132 LYS A C 1
ATOM 997 O O . LYS A 1 132 ? -12.490 13.042 10.389 1.00 90.50 132 LYS A O 1
ATOM 1002 N N . LYS A 1 133 ? -11.910 11.260 9.165 1.00 91.12 133 LYS A N 1
ATOM 1003 C CA . LYS A 1 133 ? -12.637 10.247 9.943 1.00 91.12 133 LYS A CA 1
ATOM 1004 C C . LYS A 1 133 ? -11.720 9.407 10.831 1.00 91.12 133 LYS A C 1
ATOM 1006 O O . LYS A 1 133 ? -12.224 8.648 11.658 1.00 91.12 133 LYS A O 1
ATOM 1011 N N . GLY A 1 134 ? -10.405 9.501 10.660 1.00 94.31 134 GLY A N 1
ATOM 1012 C CA . GLY A 1 134 ? -9.485 8.617 11.355 1.00 94.31 134 GLY A CA 1
ATOM 1013 C C . GLY A 1 134 ? -8.071 8.627 10.799 1.00 94.31 134 GLY A C 1
ATOM 1014 O O . GLY A 1 134 ? -7.661 9.535 10.079 1.00 94.31 134 GLY A O 1
ATOM 1015 N N . PHE A 1 135 ? -7.328 7.580 11.133 1.00 95.56 135 PHE A N 1
ATOM 1016 C CA . PHE A 1 135 ? -5.943 7.414 10.725 1.00 95.56 135 PHE A CA 1
ATOM 1017 C C . PHE A 1 135 ? -5.589 5.949 10.493 1.00 95.56 135 PHE A C 1
ATOM 1019 O O . PHE A 1 135 ? -6.300 5.033 10.906 1.00 95.56 135 PHE A O 1
ATOM 1026 N N . PHE A 1 136 ? -4.471 5.730 9.821 1.00 96.50 136 PHE A N 1
ATOM 1027 C CA . PHE A 1 136 ? -3.958 4.422 9.463 1.00 96.50 136 PHE A CA 1
ATOM 1028 C C . PHE A 1 136 ? -2.578 4.214 10.073 1.00 96.50 136 PHE A C 1
ATOM 1030 O O . PHE A 1 136 ? -1.794 5.156 10.196 1.00 96.50 136 PHE A O 1
ATOM 1037 N N . VAL A 1 137 ? -2.255 2.970 10.412 1.00 94.75 137 VAL A N 1
ATOM 1038 C CA . VAL A 1 137 ? -0.925 2.598 10.906 1.00 94.75 137 VAL A CA 1
ATOM 1039 C C . VAL A 1 137 ? -0.480 1.259 10.339 1.00 94.75 137 VAL A C 1
ATOM 1041 O O . VAL A 1 137 ? -1.298 0.373 10.084 1.00 94.75 137 VAL A O 1
ATOM 1044 N N . PHE A 1 138 ? 0.835 1.084 10.235 1.00 94.12 138 PHE A N 1
ATOM 1045 C CA . PHE A 1 138 ? 1.444 -0.239 10.214 1.00 94.12 138 PHE A CA 1
ATOM 1046 C C . PHE A 1 138 ? 1.563 -0.741 11.651 1.00 94.12 138 PHE A C 1
ATOM 1048 O O . PHE A 1 138 ? 2.343 -0.217 12.446 1.00 94.12 138 PHE A O 1
ATOM 1055 N N . ARG A 1 139 ? 0.784 -1.759 12.003 1.00 92.31 139 ARG A N 1
ATOM 1056 C CA . ARG A 1 139 ? 0.938 -2.479 13.262 1.00 92.31 139 ARG A CA 1
ATOM 1057 C C . ARG A 1 139 ? 2.007 -3.552 13.075 1.00 92.31 139 ARG A C 1
ATOM 1059 O O . ARG A 1 139 ? 1.799 -4.520 12.344 1.00 92.31 139 ARG A O 1
ATOM 1066 N N . ILE A 1 140 ? 3.139 -3.357 13.745 1.00 87.88 140 ILE A N 1
ATOM 1067 C CA . ILE A 1 140 ? 4.256 -4.305 13.765 1.00 87.88 140 ILE A CA 1
ATOM 1068 C C . ILE A 1 140 ? 3.984 -5.345 14.864 1.00 87.88 140 ILE A C 1
ATOM 1070 O O . ILE A 1 140 ? 3.669 -4.957 15.993 1.00 87.88 140 ILE A O 1
ATOM 1074 N N . PRO A 1 141 ? 4.070 -6.651 14.570 1.00 81.44 141 PRO A N 1
ATOM 1075 C CA . PRO A 1 141 ? 3.914 -7.688 15.584 1.00 81.44 141 PRO A CA 1
ATOM 1076 C C . PRO A 1 141 ? 5.091 -7.672 16.568 1.00 81.44 141 PRO A C 1
ATOM 1078 O O . PRO A 1 141 ? 6.244 -7.491 16.184 1.00 81.44 141 PRO A O 1
ATOM 1081 N N . THR A 1 142 ? 4.802 -7.881 17.853 1.00 78.88 142 THR A N 1
ATOM 1082 C CA . THR A 1 142 ? 5.805 -7.896 18.934 1.00 78.88 142 THR A CA 1
ATOM 1083 C C . THR A 1 142 ? 6.498 -9.249 19.101 1.00 78.88 142 THR A C 1
ATOM 1085 O O . THR A 1 142 ? 7.484 -9.344 19.828 1.00 78.88 142 THR A O 1
ATOM 1088 N N . ALA A 1 143 ? 6.008 -10.288 18.423 1.00 73.50 143 ALA A N 1
ATOM 1089 C CA . ALA A 1 143 ? 6.602 -11.617 18.389 1.00 73.50 143 ALA A CA 1
ATOM 1090 C C . ALA A 1 143 ? 6.444 -12.234 16.985 1.00 73.50 143 ALA A C 1
ATOM 1092 O O . ALA A 1 143 ? 5.461 -11.938 16.302 1.00 73.50 143 ALA A O 1
ATOM 1093 N N . PRO A 1 144 ? 7.386 -13.083 16.536 1.00 63.34 144 PRO A N 1
ATOM 1094 C CA . PRO A 1 144 ? 7.256 -13.817 15.282 1.00 63.34 144 PRO A CA 1
ATOM 1095 C C . PRO A 1 144 ? 6.007 -14.723 15.234 1.00 63.34 144 PRO A C 1
ATOM 1097 O O . PRO A 1 144 ? 5.599 -15.237 16.277 1.00 63.34 144 PRO A O 1
ATOM 1100 N N . PRO A 1 145 ? 5.453 -14.993 14.032 1.00 60.59 145 PRO A N 1
ATOM 1101 C CA . PRO A 1 145 ? 5.918 -14.523 12.720 1.00 60.59 145 PRO A CA 1
ATOM 1102 C C . PRO A 1 145 ? 5.620 -13.034 12.453 1.00 60.59 145 PRO A C 1
ATOM 1104 O O . PRO A 1 145 ? 4.561 -12.513 12.794 1.00 60.59 145 PRO A O 1
ATOM 1107 N N . GLN A 1 146 ? 6.587 -12.348 11.831 1.00 65.25 146 GLN A N 1
ATOM 1108 C CA . GLN A 1 146 ? 6.605 -10.894 11.623 1.00 65.25 146 GLN A CA 1
ATOM 1109 C C . GLN A 1 146 ? 5.773 -10.453 10.406 1.00 65.25 146 GLN A C 1
ATOM 1111 O O . GLN A 1 146 ? 6.317 -9.963 9.423 1.00 65.25 146 GLN A O 1
ATOM 1116 N N . ALA A 1 147 ? 4.459 -10.652 10.435 1.00 77.06 147 ALA A N 1
ATOM 1117 C CA . ALA A 1 147 ? 3.568 -10.094 9.420 1.00 77.06 147 ALA A CA 1
ATOM 1118 C C . ALA A 1 147 ? 3.049 -8.721 9.869 1.00 77.06 147 ALA A C 1
ATOM 1120 O O . ALA A 1 147 ? 2.329 -8.614 10.867 1.00 77.06 147 ALA A O 1
ATOM 1121 N N . ILE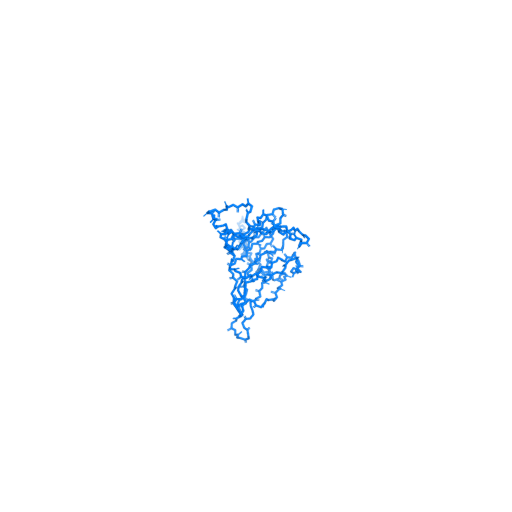 A 1 148 ? 3.402 -7.658 9.143 1.00 90.38 148 ILE A N 1
ATOM 1122 C CA . ILE A 1 148 ? 2.820 -6.332 9.378 1.00 90.38 148 ILE A CA 1
ATOM 1123 C C . ILE A 1 148 ? 1.319 -6.384 9.077 1.00 90.38 148 ILE A C 1
ATOM 1125 O O . ILE A 1 148 ? 0.888 -6.955 8.076 1.00 90.38 148 ILE A O 1
ATOM 1129 N N . THR A 1 149 ? 0.511 -5.751 9.923 1.00 93.50 149 THR A N 1
ATOM 1130 C CA . THR A 1 149 ? -0.913 -5.518 9.646 1.00 93.50 149 THR A CA 1
ATOM 1131 C C . THR A 1 149 ? -1.135 -4.037 9.383 1.00 93.50 149 THR A C 1
ATOM 1133 O O . THR A 1 149 ? -0.699 -3.204 10.176 1.00 93.50 149 THR A O 1
ATOM 1136 N N . VAL A 1 150 ? -1.836 -3.685 8.309 1.00 96.12 150 VAL A N 1
ATOM 1137 C CA . VAL A 1 150 ? -2.319 -2.312 8.111 1.00 96.12 150 VAL A CA 1
ATOM 1138 C C . VAL A 1 150 ? -3.650 -2.169 8.823 1.00 96.12 150 VAL A C 1
ATOM 1140 O O . VAL A 1 150 ? -4.546 -2.987 8.637 1.00 96.12 150 VAL A O 1
ATOM 1143 N N . VAL A 1 151 ? -3.778 -1.156 9.673 1.00 96.25 151 VAL A N 1
ATOM 1144 C CA . VAL A 1 151 ? -4.963 -0.975 10.514 1.00 96.25 151 VAL A CA 1
ATOM 1145 C C . VAL A 1 151 ? -5.529 0.416 10.317 1.00 96.25 151 VAL A C 1
ATOM 1147 O O . VAL A 1 151 ? -4.789 1.399 10.394 1.00 96.25 151 VAL A O 1
ATOM 1150 N N . ARG A 1 152 ? -6.845 0.487 10.127 1.00 97.00 152 ARG A N 1
ATOM 1151 C CA . ARG A 1 152 ? -7.621 1.720 10.169 1.00 97.00 152 ARG A CA 1
ATOM 1152 C C . ARG A 1 152 ? -8.214 1.924 11.558 1.00 97.00 152 ARG A C 1
ATOM 1154 O O . ARG A 1 152 ? -8.887 1.041 12.087 1.00 97.00 152 ARG A O 1
ATOM 1161 N N . TYR A 1 153 ? -8.015 3.116 12.106 1.00 96.25 153 TYR A N 1
ATOM 1162 C CA . TYR A 1 153 ? -8.666 3.596 13.317 1.00 96.25 153 TYR A CA 1
ATOM 1163 C C . TYR A 1 153 ? -9.602 4.762 13.004 1.00 96.25 153 TYR A C 1
ATOM 1165 O O . TYR A 1 153 ? -9.202 5.681 12.294 1.00 96.25 153 TYR A O 1
ATOM 1173 N N . SER A 1 154 ? -10.806 4.768 13.572 1.00 94.12 154 SER A N 1
ATOM 1174 C CA . SER A 1 154 ? -11.745 5.894 13.512 1.00 94.12 154 SER A CA 1
ATOM 1175 C C . SER A 1 154 ? -11.605 6.806 14.737 1.00 94.12 154 SER A C 1
ATOM 1177 O O . SER A 1 154 ? -11.408 6.310 15.849 1.00 94.12 154 SER A O 1
ATOM 1179 N N . TYR A 1 155 ? -11.772 8.124 14.566 1.00 87.44 155 TYR A N 1
ATOM 1180 C CA . TYR A 1 155 ? -11.691 9.100 15.672 1.00 87.44 155 TYR A CA 1
ATOM 1181 C C . TYR A 1 155 ? -12.856 9.041 16.680 1.00 87.44 155 TYR A C 1
ATOM 1183 O O . TYR A 1 155 ? -12.705 9.588 17.769 1.00 87.44 155 TYR A O 1
ATOM 1191 N N . LYS A 1 156 ? -13.922 8.293 16.356 1.00 71.38 156 LYS A N 1
ATOM 1192 C CA . LYS A 1 156 ? -15.273 8.347 16.951 1.00 71.38 156 LYS A CA 1
ATOM 1193 C C . LYS A 1 156 ? -16.073 9.580 16.556 1.00 71.38 156 LYS A C 1
ATOM 1195 O O . LYS A 1 156 ? -15.490 10.677 16.450 1.00 71.38 156 LYS A O 1
#

Foldseek 3Di:
DDDDDDDDDPDPCPVPLPDWDWQDKAWAQALDWDAWADLQQQWIWTKGAGPVRWIKIFTADNNRHTQEIDTDRFDWQEWDQDPQGTWIWGDDPPAIWIWGAGSNRDTDTPDDPPPDHPVDDPRDGDRDQDHPFWGWDFDFDPDPPTITMITTIGSD

Sequence (156 aa):
MKTLNLFAAALLVAGAAAAATVEWSFPTDLSAGYYLKADGKGGCAFWGVKTNGSYRVIWLDRKGEVIYDQTVPQPIFGFTLGTRGLLYSYPSAPTYTAVLVDKNGAETPVFSPGEHTLTAFTTIFASEVMDK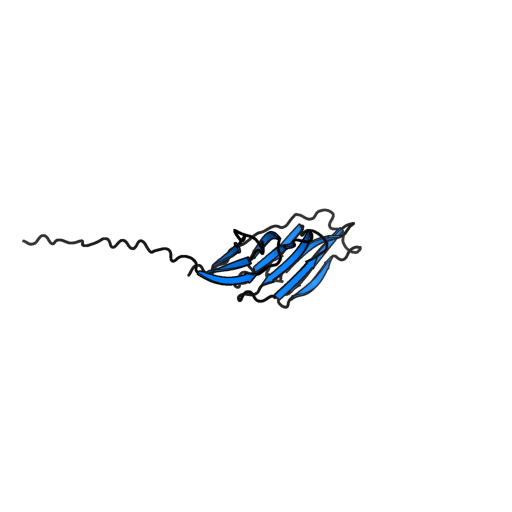KGFFVFRIPTAPPQAITVVRYSYK